Protein AF-A0A0Q5N4H8-F1 (afdb_monomer_lite)

Sequence (158 aa):
MQTQSFIALRKIALSVFLLLISISLFAQALTSSITDTDIGGTVNILNPAKTADGAASAWKIYNMSGIYGNSLQFWAYDNLSCGNGLCSNRFTLMDNGNVGIGVLRPNEKLAVNGTIRAKEIKVETIKRINICRKCPRRKKYKQAVLHWVKWLSYSKKR

Radius of gyration: 36.19 Å; chains: 1; bounding box: 114×48×91 Å

Secondary structure (DSSP, 8-state):
--HHHHHHHHHHHHHHHHHHHHHHHTS-S-----S-TTT--EEEEE-TT--STTS--EEEEEEE-GGG-SEEEEEEE-SS-TTTS-EEEEEEEETTS-EEES-SS-SSSEEESSPPP-S-----------S-S--TTSSSHHHHHHHHHHHHHHHTT-

Structure (mmCIF, N/CA/C/O backbone):
data_AF-A0A0Q5N4H8-F1
#
_entry.id   AF-A0A0Q5N4H8-F1
#
loop_
_atom_site.group_PDB
_atom_site.id
_atom_site.type_symbol
_atom_site.label_atom_id
_atom_site.label_alt_id
_atom_site.label_comp_id
_atom_site.label_asym_id
_atom_site.label_entity_id
_atom_site.label_seq_id
_atom_site.pdbx_PDB_ins_code
_atom_site.Cartn_x
_atom_site.Cartn_y
_atom_site.Cartn_z
_atom_site.occupancy
_atom_site.B_iso_or_equiv
_atom_site.auth_seq_id
_atom_site.auth_comp_id
_atom_site.auth_asym_id
_atom_site.auth_atom_id
_atom_site.pdbx_PDB_model_num
ATOM 1 N N . MET A 1 1 ? 45.244 28.807 -42.515 1.00 58.25 1 MET A N 1
ATOM 2 C CA . MET A 1 1 ? 44.715 29.543 -41.339 1.00 58.25 1 MET A CA 1
ATOM 3 C C . MET A 1 1 ? 43.265 29.175 -40.961 1.00 58.25 1 MET A C 1
ATOM 5 O O . MET A 1 1 ? 42.616 29.973 -40.308 1.00 58.25 1 MET A O 1
ATOM 9 N N . GLN A 1 2 ? 42.738 27.980 -41.289 1.00 55.88 2 GLN A N 1
ATOM 10 C CA . GLN A 1 2 ? 41.343 27.616 -40.945 1.00 55.88 2 GLN A CA 1
ATOM 11 C C . GLN A 1 2 ? 41.199 26.489 -39.908 1.00 55.88 2 GLN A C 1
ATOM 13 O O . GLN A 1 2 ? 40.133 26.316 -39.329 1.00 55.88 2 GLN A O 1
ATOM 18 N N . THR A 1 3 ? 42.266 25.753 -39.600 1.00 58.50 3 THR A N 1
ATOM 19 C CA . THR A 1 3 ? 42.218 24.602 -38.681 1.00 58.50 3 THR A CA 1
ATOM 20 C C . THR A 1 3 ? 41.918 24.999 -37.233 1.00 58.50 3 THR A C 1
ATOM 22 O O . THR A 1 3 ? 41.141 24.322 -36.566 1.00 58.50 3 THR A O 1
ATOM 25 N N . GLN A 1 4 ? 42.448 26.133 -36.764 1.00 60.84 4 GLN A N 1
ATOM 26 C CA . GLN A 1 4 ? 42.180 26.646 -35.412 1.00 60.84 4 GLN A CA 1
ATOM 27 C C . GLN A 1 4 ? 40.708 27.062 -35.225 1.00 60.84 4 GLN A C 1
ATOM 29 O O . GLN A 1 4 ? 40.124 26.809 -34.172 1.00 60.84 4 GLN A O 1
ATOM 34 N N . SER A 1 5 ? 40.077 27.624 -36.262 1.00 65.81 5 SER A N 1
ATOM 35 C CA . SER A 1 5 ? 38.680 28.082 -36.222 1.00 65.81 5 SER A CA 1
ATOM 36 C C . SER A 1 5 ? 37.686 26.919 -36.139 1.00 65.81 5 SER A C 1
ATOM 38 O O . SER A 1 5 ? 36.738 26.977 -35.357 1.00 65.81 5 SER A O 1
ATOM 40 N N . PHE A 1 6 ? 37.927 25.822 -36.864 1.00 70.50 6 PHE A N 1
ATOM 41 C CA . PHE A 1 6 ? 37.091 24.617 -36.770 1.00 70.50 6 PHE A CA 1
ATOM 42 C C . PHE A 1 6 ? 37.245 23.891 -35.424 1.00 70.50 6 PHE A C 1
ATOM 44 O O . PHE A 1 6 ? 36.269 23.356 -34.896 1.00 70.50 6 PHE A O 1
ATOM 51 N N . ILE A 1 7 ? 38.444 23.900 -34.830 1.00 76.00 7 ILE A N 1
ATOM 52 C CA . ILE A 1 7 ? 38.684 23.330 -33.494 1.00 76.00 7 ILE A CA 1
ATOM 53 C C . ILE A 1 7 ? 37.983 24.166 -32.415 1.00 76.00 7 ILE A C 1
ATOM 55 O O . ILE A 1 7 ? 37.364 23.599 -31.514 1.00 76.00 7 ILE A O 1
ATOM 59 N N . ALA A 1 8 ? 38.034 25.497 -32.518 1.00 77.50 8 ALA A N 1
ATOM 60 C CA . ALA A 1 8 ? 37.344 26.399 -31.598 1.00 77.50 8 ALA A CA 1
ATOM 61 C C . ALA A 1 8 ? 35.820 26.211 -31.653 1.00 77.50 8 ALA A C 1
ATOM 63 O O . ALA A 1 8 ? 35.188 26.021 -30.615 1.00 77.50 8 ALA A O 1
ATOM 64 N N . LEU A 1 9 ? 35.242 26.151 -32.856 1.00 74.75 9 LEU A N 1
ATOM 65 C CA . LEU A 1 9 ? 33.812 25.893 -33.047 1.00 74.75 9 LEU A CA 1
ATOM 66 C C . LEU A 1 9 ? 33.387 24.521 -32.504 1.00 74.75 9 LEU A C 1
ATOM 68 O O . LEU A 1 9 ? 32.347 24.421 -31.861 1.00 74.75 9 LEU A O 1
ATOM 72 N N . ARG A 1 10 ? 34.206 23.473 -32.676 1.00 80.12 10 ARG A N 1
ATOM 73 C CA . ARG A 1 10 ? 33.938 22.144 -32.095 1.00 80.12 10 ARG A CA 1
ATOM 74 C C . ARG A 1 10 ? 33.992 22.134 -30.568 1.00 80.12 10 ARG A C 1
ATOM 76 O O . ARG A 1 10 ? 33.165 21.476 -29.946 1.00 80.12 10 ARG A O 1
ATOM 83 N N . LYS A 1 11 ? 34.931 22.863 -29.956 1.00 77.81 11 LYS A N 1
ATOM 84 C CA . LYS A 1 11 ? 35.027 22.985 -28.491 1.00 77.81 11 LYS A CA 1
ATOM 85 C C . LYS A 1 11 ? 33.844 23.753 -27.905 1.00 77.81 11 LYS A C 1
ATOM 87 O O . LYS A 1 11 ? 33.301 23.333 -26.889 1.00 77.81 11 LYS A O 1
ATOM 92 N N . ILE A 1 12 ? 33.416 24.827 -28.570 1.00 82.50 12 ILE A N 1
ATOM 93 C CA . ILE A 1 12 ? 32.230 25.599 -28.179 1.00 82.50 12 ILE A CA 1
ATOM 94 C C . ILE A 1 12 ? 30.971 24.743 -28.345 1.00 82.50 12 ILE A C 1
ATOM 96 O O . ILE A 1 12 ? 30.177 24.657 -27.417 1.00 82.50 12 ILE A O 1
ATOM 100 N N . ALA A 1 13 ? 30.821 24.029 -29.464 1.00 80.81 13 ALA A N 1
ATOM 101 C CA . ALA A 1 13 ? 29.687 23.134 -29.688 1.00 80.81 13 ALA A CA 1
ATOM 102 C C . ALA A 1 13 ? 29.620 22.000 -28.651 1.00 80.81 13 ALA A C 1
ATOM 104 O O . ALA A 1 13 ? 28.547 21.722 -28.127 1.00 80.81 13 ALA A O 1
ATOM 105 N N . LEU A 1 14 ? 30.757 21.387 -28.301 1.00 79.94 14 LEU A N 1
ATOM 106 C CA . LEU A 1 14 ? 30.820 20.346 -27.272 1.00 79.94 14 LEU A CA 1
ATOM 107 C C . LEU A 1 14 ? 30.518 20.909 -25.876 1.00 79.94 14 LEU A C 1
ATOM 109 O O . LEU A 1 14 ? 29.806 20.274 -25.107 1.00 79.94 14 LEU A O 1
ATOM 113 N N . SER A 1 15 ? 31.003 22.113 -25.560 1.00 79.56 15 SER A N 1
ATOM 114 C CA . SER A 1 15 ? 30.712 22.793 -24.293 1.00 79.56 15 SER A CA 1
ATOM 115 C C . SER A 1 15 ? 29.240 23.188 -24.172 1.00 79.56 15 SER A C 1
ATOM 117 O O . SER A 1 15 ? 28.665 23.004 -23.105 1.00 79.56 15 SER A O 1
ATOM 119 N N . VAL A 1 16 ? 28.618 23.681 -25.246 1.00 80.81 16 VAL A N 1
ATOM 120 C CA . VAL A 1 16 ? 27.186 24.015 -25.283 1.00 80.81 16 VAL A CA 1
ATOM 121 C C . VAL A 1 16 ? 26.336 22.744 -25.225 1.00 80.81 16 VAL A C 1
ATOM 123 O O . VAL A 1 16 ? 25.352 22.710 -24.497 1.00 80.81 16 VAL A O 1
ATOM 126 N N . PHE A 1 17 ? 26.740 21.668 -25.903 1.00 77.38 17 PHE A N 1
ATOM 127 C CA . PHE A 1 17 ? 26.067 20.368 -25.828 1.00 77.38 17 PHE A CA 1
ATOM 128 C C . PHE A 1 17 ? 26.134 19.766 -24.416 1.00 77.38 17 PHE A C 1
ATOM 130 O O . PHE A 1 17 ? 25.119 19.320 -23.890 1.00 77.38 17 PHE A O 1
ATOM 137 N N . LEU A 1 18 ? 27.296 19.837 -23.759 1.00 72.44 18 LEU A N 1
ATOM 138 C CA . LEU A 1 18 ? 27.468 19.418 -22.363 1.00 72.44 18 LEU A CA 1
ATOM 139 C C . LEU A 1 18 ? 26.651 20.281 -21.386 1.00 72.44 18 LEU A C 1
ATOM 141 O O . LEU A 1 18 ? 26.109 19.746 -20.421 1.00 72.44 18 LEU A O 1
ATOM 145 N N . LEU A 1 19 ? 26.519 21.588 -21.646 1.00 71.19 19 LEU A N 1
ATOM 146 C CA . LEU A 1 19 ? 25.696 22.505 -20.847 1.00 71.19 19 LEU A CA 1
ATOM 147 C C . LEU A 1 19 ? 24.188 22.239 -21.026 1.00 71.19 19 LEU A C 1
ATOM 149 O O . LEU A 1 19 ? 23.423 22.306 -20.071 1.00 71.19 19 LEU A O 1
ATOM 153 N N . LEU A 1 20 ? 23.745 21.903 -22.240 1.00 67.69 20 LEU A N 1
ATOM 154 C CA . LEU A 1 20 ? 22.350 21.536 -22.512 1.00 67.69 20 LEU A CA 1
ATOM 155 C C . LEU A 1 20 ? 21.987 20.189 -21.869 1.00 67.69 20 LEU A C 1
ATOM 157 O O . LEU A 1 20 ? 20.904 20.055 -21.299 1.00 67.69 20 LEU A O 1
ATOM 161 N N . ILE A 1 21 ? 22.916 19.225 -21.880 1.00 66.31 21 ILE A N 1
ATOM 162 C CA . ILE A 1 21 ? 22.762 17.953 -21.162 1.00 66.31 21 ILE A CA 1
ATOM 163 C C . ILE A 1 21 ? 22.644 18.203 -19.652 1.00 66.31 21 ILE A C 1
ATOM 165 O O . ILE A 1 21 ? 21.740 17.657 -19.019 1.00 66.31 21 ILE A O 1
ATOM 169 N N . SER A 1 22 ? 23.475 19.069 -19.063 1.00 59.12 22 SER A N 1
ATOM 170 C CA . SER A 1 22 ? 23.433 19.337 -17.618 1.00 59.12 22 SER A CA 1
ATOM 171 C C . SER A 1 22 ? 22.188 20.111 -17.163 1.00 59.12 22 SER A C 1
ATOM 173 O O . SER A 1 22 ? 21.656 19.801 -16.098 1.00 59.12 22 SER A O 1
ATOM 175 N N . ILE A 1 23 ? 21.656 21.035 -17.977 1.00 58.91 23 ILE A N 1
ATOM 176 C CA . ILE A 1 23 ? 20.377 21.723 -17.700 1.00 58.91 23 ILE A CA 1
ATOM 177 C C . ILE A 1 23 ? 19.201 20.730 -17.745 1.00 58.91 23 ILE A C 1
ATOM 179 O O . ILE A 1 23 ? 18.293 20.814 -16.918 1.00 58.91 23 ILE A O 1
ATOM 183 N N . SER A 1 24 ? 19.230 19.748 -18.654 1.00 58.12 24 SER A N 1
ATOM 184 C CA . SER A 1 24 ? 18.200 18.699 -18.720 1.00 58.12 24 SER A CA 1
ATOM 185 C C . SER A 1 24 ? 18.295 17.659 -17.592 1.00 58.12 24 SER A C 1
ATOM 187 O O . SER A 1 24 ? 17.268 17.130 -17.175 1.00 58.12 24 SER A O 1
ATOM 189 N N . LEU A 1 25 ? 19.493 17.422 -17.040 1.00 55.69 25 LEU A N 1
ATOM 190 C CA . LEU A 1 25 ? 19.707 16.505 -15.911 1.00 55.69 25 LEU A CA 1
ATOM 191 C C . LEU A 1 25 ? 19.261 17.077 -14.554 1.00 55.69 25 LEU A C 1
ATOM 193 O O . LEU A 1 25 ? 19.030 16.308 -13.626 1.00 55.69 25 LEU A O 1
ATOM 197 N N . PHE A 1 26 ? 19.122 18.400 -14.425 1.00 53.81 26 PHE A N 1
ATOM 198 C CA . PHE A 1 26 ? 18.737 19.053 -13.165 1.00 53.81 26 PHE A CA 1
ATOM 199 C C . PHE A 1 26 ? 17.231 19.333 -13.023 1.00 53.81 26 PHE A C 1
ATOM 201 O O . PHE A 1 26 ? 16.796 19.807 -11.975 1.00 53.81 26 PHE A O 1
ATOM 208 N N . ALA A 1 27 ? 16.417 19.024 -14.040 1.00 47.75 27 ALA A N 1
ATOM 209 C CA . ALA A 1 27 ? 14.980 19.316 -14.031 1.00 47.75 27 ALA A CA 1
ATOM 210 C C . ALA A 1 27 ? 14.089 18.177 -13.496 1.00 47.75 27 ALA A C 1
ATOM 212 O O . ALA A 1 27 ? 12.873 18.346 -13.423 1.00 47.75 27 ALA A O 1
ATOM 213 N N . GLN A 1 28 ? 14.637 17.013 -13.137 1.00 60.56 28 GLN A N 1
ATOM 214 C CA . GLN A 1 28 ? 13.826 15.842 -12.789 1.00 60.56 28 GLN A CA 1
ATOM 215 C C . GLN A 1 28 ? 14.311 15.189 -11.496 1.00 60.56 28 GLN A C 1
ATOM 217 O O . GLN A 1 28 ? 15.265 14.422 -11.494 1.00 60.56 28 GLN A O 1
ATOM 222 N N . ALA A 1 29 ? 13.622 15.468 -10.387 1.00 54.38 29 ALA A N 1
ATOM 223 C CA . ALA A 1 29 ? 13.860 14.756 -9.130 1.00 54.38 29 ALA A CA 1
ATOM 224 C C . ALA A 1 29 ? 13.160 13.379 -9.096 1.00 54.38 29 ALA A C 1
ATOM 226 O O . ALA A 1 29 ? 13.619 12.484 -8.392 1.00 54.38 29 ALA A O 1
ATOM 227 N N . LEU A 1 30 ? 12.075 13.192 -9.867 1.00 53.69 30 LEU A N 1
ATOM 228 C CA . LEU A 1 30 ? 11.398 11.907 -10.081 1.00 53.69 30 LEU A CA 1
ATOM 229 C C . LEU A 1 30 ? 10.388 12.018 -11.250 1.00 53.69 30 LEU A C 1
ATOM 231 O O . LEU A 1 30 ? 9.339 12.641 -11.101 1.00 53.69 30 LEU A O 1
ATOM 235 N N . THR A 1 31 ? 10.671 11.416 -12.408 1.00 54.59 31 THR A N 1
ATOM 236 C CA . THR A 1 31 ? 9.704 11.240 -13.510 1.00 54.59 31 THR A CA 1
ATOM 237 C C . THR A 1 31 ? 9.318 9.774 -13.623 1.00 54.59 31 THR A C 1
ATOM 239 O O . THR A 1 31 ? 10.170 8.895 -13.727 1.00 54.59 31 THR A O 1
ATOM 242 N N . SER A 1 32 ? 8.017 9.496 -13.576 1.00 58.34 32 SER A N 1
ATOM 243 C CA . SER A 1 32 ? 7.492 8.142 -13.722 1.00 58.34 32 SER A CA 1
ATOM 244 C C . SER A 1 32 ? 7.100 7.893 -15.179 1.00 58.34 32 SER A C 1
ATOM 246 O O . SER A 1 32 ? 6.374 8.685 -15.776 1.00 58.34 32 SER A O 1
ATOM 248 N N . SER A 1 33 ? 7.619 6.821 -15.780 1.00 61.81 33 SER A N 1
ATOM 249 C CA . SER A 1 33 ? 7.174 6.378 -17.101 1.00 61.81 33 SER A CA 1
ATOM 250 C C . SER A 1 33 ? 5.898 5.556 -16.925 1.00 61.81 33 SER A C 1
ATOM 252 O O . SER A 1 33 ? 5.896 4.532 -16.245 1.00 61.81 33 SER A O 1
ATOM 254 N N . ILE A 1 34 ? 4.791 6.038 -17.489 1.00 66.38 34 ILE A N 1
ATOM 255 C CA . ILE A 1 34 ? 3.526 5.303 -17.498 1.00 66.38 34 ILE A CA 1
ATOM 256 C C . ILE A 1 34 ? 3.630 4.275 -18.620 1.00 66.38 34 ILE A C 1
ATOM 258 O O . ILE A 1 34 ? 3.737 4.640 -19.788 1.00 66.38 34 ILE A O 1
ATOM 262 N N . THR A 1 35 ? 3.636 2.996 -18.262 1.00 64.50 35 THR A N 1
ATOM 263 C CA . THR A 1 35 ? 3.596 1.887 -19.232 1.00 64.50 35 THR A CA 1
ATOM 264 C C . THR A 1 35 ? 2.208 1.258 -19.328 1.00 64.50 35 THR A C 1
ATOM 266 O O . THR A 1 35 ? 1.888 0.643 -20.339 1.00 64.50 35 THR A O 1
ATOM 269 N N . ASP A 1 36 ? 1.369 1.473 -18.314 1.00 80.38 36 ASP A N 1
ATOM 270 C CA . ASP A 1 36 ? 0.012 0.950 -18.193 1.00 80.38 36 ASP A CA 1
ATOM 271 C C . ASP A 1 36 ? -0.870 2.024 -17.534 1.00 80.38 36 ASP A C 1
ATOM 273 O O . ASP A 1 36 ? -0.494 2.610 -16.512 1.00 80.38 36 ASP A O 1
ATOM 277 N N . THR A 1 37 ? -2.025 2.309 -18.136 1.00 84.12 37 THR A N 1
ATOM 278 C CA . THR A 1 37 ? -2.974 3.324 -17.660 1.00 84.12 37 THR A CA 1
ATOM 279 C C . THR A 1 37 ? -3.559 2.995 -16.287 1.00 84.12 37 THR A C 1
ATOM 281 O O . THR A 1 37 ? -3.885 3.914 -15.536 1.00 84.12 37 THR A O 1
ATOM 284 N N . ASP A 1 38 ? -3.642 1.715 -15.923 1.00 88.31 38 ASP A N 1
ATOM 285 C CA . ASP A 1 38 ? -4.201 1.266 -14.645 1.00 88.31 38 ASP A CA 1
ATOM 286 C C . ASP A 1 38 ? -3.163 1.282 -13.517 1.00 88.31 38 ASP A C 1
ATOM 288 O O . ASP A 1 38 ? -3.507 1.396 -12.343 1.00 88.31 38 ASP A O 1
ATOM 292 N N . ILE A 1 39 ? -1.878 1.193 -13.849 1.00 85.31 39 ILE A N 1
ATOM 293 C CA . ILE A 1 39 ? -0.784 1.117 -12.869 1.00 85.31 39 ILE A CA 1
ATOM 294 C C . ILE A 1 39 ? -0.119 2.487 -12.675 1.00 85.31 39 ILE A C 1
ATOM 296 O O . ILE A 1 39 ? 0.405 2.776 -11.594 1.00 85.31 39 ILE A O 1
ATOM 300 N N . GLY A 1 40 ? -0.169 3.325 -13.714 1.00 86.31 40 GLY A N 1
ATOM 301 C CA . GLY A 1 40 ? 0.385 4.667 -13.731 1.00 86.31 40 GLY A CA 1
ATOM 302 C C . GLY A 1 40 ? 1.885 4.685 -13.451 1.00 86.31 40 GLY A C 1
ATOM 303 O O . GLY A 1 40 ? 2.651 3.847 -13.930 1.00 86.31 40 GLY A O 1
ATOM 304 N N . GLY A 1 41 ? 2.315 5.694 -12.700 1.00 86.06 41 GLY A N 1
ATOM 305 C CA . GLY A 1 41 ? 3.715 5.909 -12.370 1.00 86.06 41 GLY A CA 1
ATOM 306 C C . GLY A 1 41 ? 4.179 5.150 -11.129 1.00 86.06 41 GLY A C 1
ATOM 307 O O . GLY A 1 41 ? 3.429 5.032 -10.159 1.00 86.06 41 GLY A O 1
ATOM 308 N N . THR A 1 42 ? 5.437 4.689 -11.131 1.00 86.25 42 THR A N 1
ATOM 309 C CA . THR A 1 42 ? 5.990 3.882 -10.031 1.00 86.25 42 THR A CA 1
ATOM 310 C C . THR A 1 42 ? 7.308 4.394 -9.476 1.00 86.25 42 THR A C 1
ATOM 312 O O . THR A 1 42 ? 8.207 4.743 -10.240 1.00 86.25 42 THR A O 1
ATOM 315 N N . VAL A 1 43 ? 7.466 4.299 -8.156 1.00 90.62 43 VAL A N 1
ATOM 316 C CA . VAL A 1 43 ? 8.764 4.372 -7.470 1.00 90.62 43 VAL A CA 1
ATOM 317 C C . VAL A 1 43 ? 9.126 2.991 -6.951 1.00 90.62 43 VAL A C 1
ATOM 319 O O . VAL A 1 43 ? 8.345 2.395 -6.213 1.00 90.62 43 VAL A O 1
ATOM 322 N N . ASN A 1 44 ? 10.319 2.509 -7.300 1.00 89.56 44 ASN A N 1
ATOM 323 C CA . ASN A 1 44 ? 10.808 1.192 -6.902 1.00 89.56 44 ASN A CA 1
ATOM 324 C C . ASN A 1 44 ? 11.935 1.329 -5.876 1.00 89.56 44 ASN A C 1
ATOM 326 O O . ASN A 1 44 ? 12.925 2.015 -6.115 1.00 89.56 44 ASN A O 1
ATOM 330 N N . ILE A 1 45 ? 11.801 0.624 -4.759 1.00 92.56 45 ILE A N 1
ATOM 331 C CA . ILE A 1 45 ? 12.813 0.500 -3.714 1.00 92.56 45 ILE A CA 1
ATOM 332 C C . ILE A 1 45 ? 13.209 -0.972 -3.660 1.00 92.56 45 ILE A C 1
ATOM 334 O O . ILE A 1 45 ? 12.392 -1.825 -3.315 1.00 92.56 45 ILE A O 1
ATOM 338 N N . LEU A 1 46 ? 14.452 -1.277 -4.022 1.00 92.94 46 LEU A N 1
ATOM 339 C CA . LEU A 1 46 ? 14.954 -2.644 -4.141 1.00 92.94 46 LEU A CA 1
ATOM 340 C C . LEU A 1 46 ? 15.987 -2.935 -3.051 1.00 92.94 46 LEU A C 1
ATOM 342 O O . LEU A 1 46 ? 16.842 -2.105 -2.753 1.00 92.94 46 LEU A O 1
ATOM 346 N N . ASN A 1 47 ? 15.928 -4.135 -2.483 1.00 93.56 47 ASN A N 1
ATOM 347 C CA . ASN A 1 47 ? 16.946 -4.684 -1.604 1.00 93.56 47 ASN A CA 1
ATOM 348 C C . ASN A 1 47 ? 17.347 -6.084 -2.105 1.00 93.56 47 ASN A C 1
ATOM 350 O O . ASN A 1 47 ? 16.688 -7.065 -1.749 1.00 93.56 47 ASN A O 1
ATOM 354 N N . PRO A 1 48 ? 18.435 -6.193 -2.887 1.00 90.62 48 PRO A N 1
ATOM 355 C CA . PRO A 1 48 ? 18.871 -7.465 -3.459 1.00 90.62 48 PRO A CA 1
ATOM 356 C C . PRO A 1 48 ? 19.386 -8.461 -2.410 1.00 90.62 48 PRO A C 1
ATOM 358 O O . PRO A 1 48 ? 19.477 -9.648 -2.698 1.00 90.62 48 PRO A O 1
ATOM 361 N N . ALA A 1 49 ? 19.695 -8.019 -1.185 1.00 93.69 49 ALA A N 1
ATOM 362 C CA . ALA A 1 49 ? 20.130 -8.915 -0.114 1.00 93.69 49 ALA A CA 1
ATOM 363 C C . ALA A 1 49 ? 18.980 -9.762 0.463 1.00 93.69 49 ALA A C 1
ATOM 365 O O . ALA A 1 49 ? 19.225 -10.764 1.132 1.00 93.69 49 ALA A O 1
ATOM 366 N N . LYS A 1 50 ? 17.718 -9.381 0.225 1.00 92.75 50 LYS A N 1
ATOM 367 C CA . LYS A 1 50 ? 16.561 -10.195 0.611 1.00 92.75 50 LYS A CA 1
ATOM 368 C C . LYS A 1 50 ? 16.323 -11.253 -0.458 1.00 92.75 50 LYS A C 1
ATOM 370 O O . LYS A 1 50 ? 15.632 -10.991 -1.436 1.00 92.75 50 LYS A O 1
ATOM 375 N N . THR A 1 51 ? 16.912 -12.428 -0.267 1.00 90.62 51 THR A N 1
ATOM 376 C CA . THR A 1 51 ? 16.821 -13.552 -1.212 1.00 90.62 51 THR A CA 1
ATOM 377 C C . THR A 1 51 ? 15.805 -14.619 -0.815 1.00 90.62 51 THR A C 1
ATOM 379 O O . THR A 1 51 ? 15.439 -15.423 -1.661 1.00 90.62 51 THR A O 1
ATOM 382 N N . ALA A 1 52 ? 15.340 -14.619 0.437 1.00 90.12 52 ALA A N 1
ATOM 383 C CA . ALA A 1 52 ? 14.402 -15.616 0.945 1.00 90.12 52 ALA A CA 1
ATOM 384 C C . ALA A 1 52 ? 12.999 -15.492 0.328 1.00 90.12 52 ALA A C 1
ATOM 386 O O . ALA A 1 52 ? 12.487 -14.384 0.135 1.00 90.12 52 ALA A O 1
ATOM 387 N N . ASP A 1 53 ? 12.358 -16.638 0.113 1.00 89.56 53 ASP A N 1
ATOM 388 C CA . ASP A 1 53 ? 10.981 -16.727 -0.368 1.00 89.56 53 ASP A CA 1
ATOM 389 C C . ASP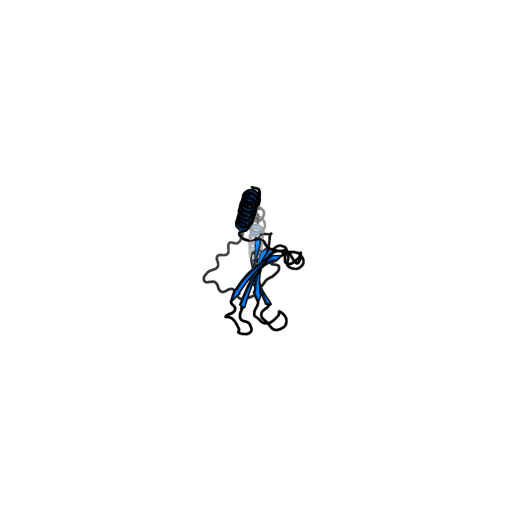 A 1 53 ? 10.019 -16.046 0.618 1.00 89.56 53 ASP A C 1
ATOM 391 O O . ASP A 1 53 ? 10.128 -16.197 1.839 1.00 89.56 53 ASP A O 1
ATOM 395 N N . GLY A 1 54 ? 9.091 -15.240 0.099 1.00 88.94 54 GLY A N 1
ATOM 396 C CA . GLY A 1 54 ? 8.158 -14.456 0.905 1.00 88.94 54 GLY A CA 1
ATOM 397 C C . GLY A 1 54 ? 8.756 -13.202 1.559 1.00 88.94 54 GLY A C 1
ATOM 398 O O . GLY A 1 54 ? 8.024 -12.443 2.203 1.00 88.94 54 GLY A O 1
ATOM 399 N N . ALA A 1 55 ? 10.057 -12.930 1.400 1.00 92.38 55 ALA A N 1
ATOM 400 C CA . ALA A 1 55 ? 10.671 -11.702 1.892 1.00 92.38 55 ALA A CA 1
ATOM 401 C C . ALA A 1 55 ? 10.569 -10.587 0.844 1.00 92.38 55 ALA A C 1
ATOM 403 O O . ALA A 1 55 ? 11.080 -10.713 -0.262 1.00 92.38 55 ALA A O 1
ATOM 404 N N . ALA A 1 56 ? 9.966 -9.453 1.218 1.00 93.56 56 ALA A N 1
ATOM 405 C CA . ALA A 1 56 ? 9.782 -8.308 0.323 1.00 93.56 56 ALA A CA 1
ATOM 406 C C . ALA A 1 56 ? 11.124 -7.669 -0.096 1.00 93.56 56 ALA A C 1
ATOM 408 O O . ALA A 1 56 ? 11.624 -6.758 0.588 1.00 93.56 56 ALA A O 1
ATOM 409 N N . SER A 1 57 ? 11.703 -8.170 -1.187 1.00 93.25 57 SER A N 1
ATOM 410 C CA . SER A 1 57 ? 12.926 -7.688 -1.829 1.00 93.25 57 SER A CA 1
ATOM 411 C C . SER A 1 57 ? 12.685 -6.408 -2.620 1.00 93.25 57 SER A C 1
ATOM 413 O O . SER A 1 57 ? 13.592 -5.588 -2.734 1.00 93.25 57 SER A O 1
ATOM 415 N N . ALA A 1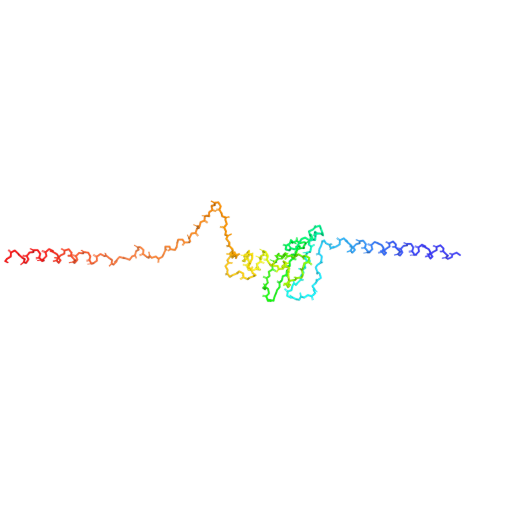 58 ? 11.455 -6.176 -3.077 1.00 92.50 58 ALA A N 1
ATOM 416 C CA . ALA A 1 58 ? 11.054 -4.962 -3.763 1.00 92.50 58 ALA A CA 1
ATOM 417 C C . ALA A 1 58 ? 9.802 -4.345 -3.131 1.00 92.50 58 ALA A C 1
ATOM 419 O O . ALA A 1 58 ? 8.780 -5.001 -2.926 1.00 92.50 58 ALA A O 1
ATOM 420 N N . TRP A 1 59 ? 9.874 -3.046 -2.863 1.00 94.94 59 TRP A N 1
ATOM 421 C CA . TRP A 1 59 ? 8.729 -2.221 -2.503 1.00 94.94 59 TRP A CA 1
ATOM 422 C C . TRP A 1 59 ? 8.447 -1.240 -3.618 1.00 94.94 59 TRP A C 1
ATOM 424 O O . TRP A 1 59 ? 9.360 -0.598 -4.136 1.00 94.94 59 TRP A O 1
ATOM 434 N N . LYS A 1 60 ? 7.175 -1.127 -3.980 1.00 92.31 60 LYS A N 1
ATOM 435 C CA . LYS A 1 60 ? 6.746 -0.240 -5.051 1.00 92.31 60 LYS A CA 1
ATOM 436 C C . LYS A 1 60 ? 5.646 0.679 -4.564 1.00 92.31 60 LYS A C 1
ATOM 438 O O . LYS A 1 60 ? 4.705 0.226 -3.909 1.00 92.31 60 LYS A O 1
ATOM 443 N N . ILE A 1 61 ? 5.786 1.954 -4.894 1.00 93.69 61 ILE A N 1
ATOM 444 C CA . ILE A 1 61 ? 4.770 2.975 -4.670 1.00 93.69 61 ILE A CA 1
ATOM 445 C C . ILE A 1 61 ? 4.168 3.297 -6.027 1.00 93.69 61 ILE A C 1
ATOM 447 O O . ILE A 1 61 ? 4.892 3.705 -6.933 1.00 93.69 61 ILE A O 1
ATOM 451 N N . TYR A 1 62 ? 2.866 3.084 -6.158 1.00 92.19 62 TYR A N 1
ATOM 452 C CA . TYR A 1 62 ? 2.120 3.224 -7.399 1.00 92.19 62 TYR A CA 1
ATOM 453 C C . TYR A 1 62 ? 1.109 4.354 -7.306 1.00 92.19 62 TYR A C 1
ATOM 455 O O . TYR A 1 62 ? 0.453 4.491 -6.276 1.00 92.19 62 TYR A O 1
ATOM 463 N N . ASN A 1 63 ? 0.928 5.087 -8.401 1.00 91.81 63 ASN A N 1
ATOM 464 C CA . ASN A 1 63 ? -0.250 5.919 -8.624 1.00 91.81 63 ASN A CA 1
ATOM 465 C C . ASN A 1 63 ? -1.189 5.193 -9.597 1.00 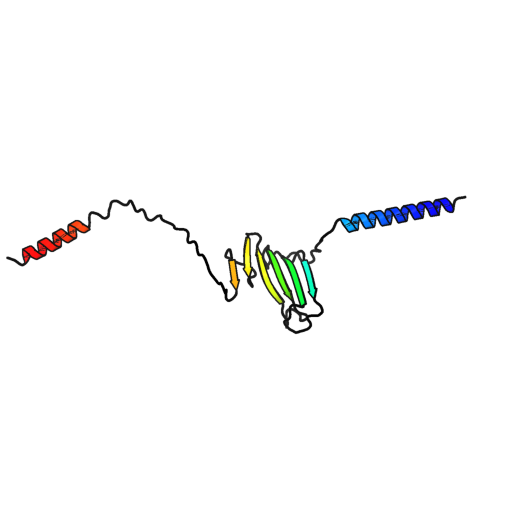91.81 63 ASN A C 1
ATOM 467 O O . ASN A 1 63 ? -1.026 5.316 -10.809 1.00 91.81 63 ASN A O 1
ATOM 471 N N . MET A 1 64 ? -2.106 4.392 -9.057 1.00 91.50 64 MET A N 1
ATOM 472 C CA . MET A 1 64 ? -2.952 3.477 -9.825 1.00 91.50 64 MET A CA 1
ATOM 473 C C . MET A 1 64 ? -4.303 4.094 -10.196 1.00 91.50 64 MET A C 1
ATOM 475 O O . MET A 1 64 ? -4.793 5.014 -9.542 1.00 91.50 64 MET A O 1
ATOM 479 N N . SER A 1 65 ? -4.934 3.521 -11.220 1.00 91.94 65 SER A N 1
ATOM 480 C CA . SER A 1 65 ? -6.296 3.810 -11.658 1.00 91.94 65 SER A CA 1
ATOM 481 C C . SER A 1 65 ? -7.019 2.520 -12.104 1.00 91.94 65 SER A C 1
ATOM 483 O O . SER A 1 65 ? -6.612 1.409 -11.751 1.00 91.94 65 SER A O 1
ATOM 485 N N . GLY A 1 66 ? -8.149 2.646 -12.806 1.00 90.06 66 GLY A N 1
ATOM 486 C CA . GLY A 1 66 ? -8.853 1.505 -13.398 1.00 90.06 66 GLY A CA 1
ATOM 487 C C . GLY A 1 66 ? -9.364 0.498 -12.363 1.00 90.06 66 GLY A C 1
ATOM 488 O O . GLY A 1 66 ? -10.059 0.859 -11.405 1.00 90.06 66 GLY A O 1
ATOM 489 N N . ILE A 1 67 ? -9.030 -0.784 -12.547 1.00 86.81 67 ILE A N 1
ATOM 490 C CA . ILE A 1 67 ? -9.515 -1.881 -11.688 1.00 86.81 67 ILE A CA 1
ATOM 491 C C . ILE A 1 67 ? -9.037 -1.775 -10.231 1.00 86.81 67 ILE A C 1
ATOM 493 O O . ILE A 1 67 ? -9.741 -2.218 -9.315 1.00 86.81 67 ILE A O 1
ATOM 497 N N . TYR A 1 68 ? -7.882 -1.145 -10.009 1.00 88.69 68 TYR A N 1
ATOM 498 C CA . TYR A 1 68 ? -7.286 -0.943 -8.689 1.00 88.69 68 TYR A CA 1
ATOM 499 C C . TYR A 1 68 ? -7.899 0.250 -7.944 1.00 88.69 68 TYR A C 1
ATOM 501 O O . TYR A 1 68 ? -7.743 0.359 -6.728 1.00 88.69 68 TYR A O 1
ATOM 509 N N . GLY A 1 69 ? -8.662 1.091 -8.653 1.00 91.19 69 GLY A N 1
ATOM 510 C CA . GLY A 1 69 ? -9.215 2.342 -8.152 1.00 91.19 69 GLY A CA 1
ATOM 511 C C . GLY A 1 69 ? -8.176 3.462 -8.107 1.00 91.19 69 GLY A C 1
ATOM 512 O O . GLY A 1 69 ? -6.991 3.221 -7.882 1.00 91.19 69 GLY A O 1
ATOM 513 N N . ASN A 1 70 ? -8.645 4.697 -8.287 1.00 93.56 70 ASN A N 1
ATOM 514 C CA . ASN A 1 70 ? -7.791 5.884 -8.272 1.00 93.56 70 ASN A CA 1
ATOM 515 C C . ASN A 1 70 ? -7.179 6.058 -6.876 1.00 93.56 70 ASN A C 1
ATOM 517 O O . ASN A 1 70 ? -7.895 6.353 -5.906 1.00 93.56 70 ASN A O 1
ATOM 521 N N . SER A 1 71 ? -5.894 5.722 -6.753 1.00 94.81 71 SER A N 1
ATOM 522 C CA . SER A 1 71 ? -5.238 5.609 -5.454 1.00 94.81 71 SER A CA 1
ATOM 523 C C . SER A 1 71 ? -3.713 5.574 -5.522 1.00 94.81 71 SER A C 1
ATOM 525 O O . SER A 1 71 ? -3.106 5.049 -6.455 1.00 94.81 71 SER A O 1
ATOM 527 N N . LEU A 1 72 ? -3.094 6.044 -4.440 1.00 95.19 72 LEU A N 1
ATOM 528 C CA . LEU A 1 72 ? -1.694 5.804 -4.122 1.00 95.19 72 LEU A CA 1
ATOM 529 C C . LEU A 1 72 ? -1.561 4.484 -3.349 1.00 95.19 72 LEU A C 1
ATOM 531 O O . LEU A 1 72 ? -2.131 4.334 -2.264 1.00 95.19 72 LEU A O 1
ATOM 535 N N . GLN A 1 73 ? -0.793 3.530 -3.873 1.00 95.06 73 GLN A N 1
ATOM 536 C CA . GLN A 1 73 ? -0.676 2.190 -3.291 1.00 95.06 73 GLN A CA 1
ATOM 537 C C . GLN A 1 73 ? 0.762 1.768 -3.017 1.00 95.06 73 GLN A C 1
ATOM 539 O O . GLN A 1 73 ? 1.672 2.068 -3.784 1.00 95.06 73 GLN A O 1
ATOM 544 N N . PHE A 1 74 ? 0.946 0.989 -1.953 1.00 96.44 74 PHE A N 1
ATOM 545 C CA . PHE A 1 74 ? 2.222 0.410 -1.552 1.00 96.44 74 PHE A CA 1
ATOM 546 C C . PHE A 1 74 ? 2.130 -1.101 -1.671 1.00 96.44 74 PHE A C 1
ATOM 548 O O . PHE A 1 74 ? 1.323 -1.749 -0.998 1.00 96.44 74 PHE A O 1
ATOM 555 N N . TRP A 1 75 ? 2.987 -1.660 -2.509 1.00 94.88 75 TRP A N 1
ATOM 556 C CA . TRP A 1 75 ? 3.026 -3.086 -2.781 1.00 94.88 75 TRP A CA 1
ATOM 557 C C . TRP A 1 75 ? 4.369 -3.666 -2.386 1.00 94.88 75 TRP A C 1
ATOM 559 O O . TRP A 1 75 ? 5.417 -3.040 -2.564 1.00 94.88 75 TRP A O 1
ATOM 569 N N . ALA A 1 76 ? 4.307 -4.885 -1.870 1.00 95.31 76 ALA A N 1
ATOM 570 C CA . ALA A 1 76 ? 5.467 -5.689 -1.551 1.00 95.31 76 ALA A CA 1
ATOM 571 C C . ALA A 1 76 ? 5.569 -6.841 -2.547 1.00 95.31 76 ALA A C 1
ATOM 573 O O . ALA A 1 76 ? 4.581 -7.550 -2.762 1.00 95.31 76 ALA A O 1
ATOM 574 N N . TYR A 1 77 ? 6.769 -7.013 -3.089 1.00 93.38 77 TYR A N 1
ATOM 575 C CA . TYR A 1 77 ? 7.148 -8.103 -3.972 1.00 93.38 77 TYR A CA 1
ATOM 576 C C . TYR A 1 77 ? 8.380 -8.808 -3.405 1.00 93.38 77 TYR A C 1
ATOM 578 O O . TYR A 1 77 ? 9.282 -8.139 -2.893 1.00 93.38 77 TYR A O 1
ATOM 586 N N . ASP A 1 78 ? 8.421 -10.133 -3.469 1.00 93.88 78 ASP A N 1
ATOM 587 C CA . ASP A 1 78 ? 9.660 -10.893 -3.295 1.00 93.88 78 ASP A CA 1
ATOM 588 C C . ASP A 1 78 ? 10.333 -11.168 -4.651 1.00 93.88 78 ASP A C 1
ATOM 590 O O . ASP A 1 78 ? 9.990 -10.570 -5.674 1.00 93.88 78 ASP A O 1
ATOM 594 N N . ASN A 1 79 ? 11.351 -12.033 -4.651 1.00 88.25 79 ASN A N 1
ATOM 595 C CA . ASN A 1 79 ? 12.034 -12.447 -5.882 1.00 88.25 79 ASN A CA 1
ATOM 596 C C . ASN A 1 79 ? 11.271 -13.534 -6.648 1.00 88.25 79 ASN A C 1
ATOM 598 O O . ASN A 1 79 ? 11.682 -13.911 -7.746 1.00 88.25 79 ASN A O 1
ATOM 602 N N . LEU A 1 80 ? 10.183 -14.046 -6.075 1.00 87.19 80 LEU A N 1
ATOM 603 C CA . LEU A 1 80 ? 9.285 -14.968 -6.736 1.00 87.19 80 LEU A CA 1
ATOM 604 C C . LEU A 1 80 ? 8.201 -14.141 -7.447 1.00 87.19 80 LEU A C 1
ATOM 606 O O . LEU A 1 80 ? 7.787 -13.068 -7.023 1.00 87.19 80 LEU A O 1
ATOM 610 N N . SER A 1 81 ? 7.752 -14.598 -8.612 1.00 81.31 81 SER A N 1
ATOM 611 C CA . SER A 1 81 ? 6.670 -13.903 -9.326 1.00 81.31 81 SER A CA 1
ATOM 612 C C . SER A 1 81 ? 5.341 -14.014 -8.558 1.00 81.31 81 SER A C 1
ATOM 614 O O . SER A 1 81 ? 5.180 -14.899 -7.717 1.00 81.31 81 SER A O 1
ATOM 616 N N . CYS A 1 82 ? 4.339 -13.196 -8.909 1.00 86.38 82 CYS A N 1
ATOM 617 C CA . CYS A 1 82 ? 3.024 -13.146 -8.238 1.00 86.38 82 CYS A CA 1
ATOM 618 C C . CYS A 1 82 ? 2.218 -14.466 -8.202 1.00 86.38 82 CYS A C 1
ATOM 620 O O . CYS A 1 82 ? 1.153 -14.494 -7.597 1.00 86.38 82 CYS A O 1
ATOM 622 N N . GLY A 1 83 ? 2.683 -15.543 -8.845 1.00 86.31 83 GLY A N 1
ATOM 623 C CA . GLY A 1 83 ? 2.045 -16.863 -8.787 1.00 86.31 83 GLY A CA 1
ATOM 624 C C . GLY A 1 83 ? 2.489 -17.738 -7.610 1.00 86.31 83 GLY A C 1
ATOM 625 O O . GLY A 1 83 ? 1.684 -18.506 -7.102 1.00 86.31 83 GLY A O 1
ATOM 626 N N . ASN A 1 84 ? 3.745 -17.609 -7.167 1.00 87.50 84 ASN A N 1
ATOM 627 C CA . ASN A 1 84 ? 4.346 -18.479 -6.141 1.00 87.50 84 ASN A CA 1
ATOM 628 C C . ASN A 1 84 ? 4.986 -17.693 -4.985 1.00 87.50 84 ASN A C 1
ATOM 630 O O . ASN A 1 84 ? 5.494 -18.292 -4.041 1.00 87.50 84 ASN A O 1
ATOM 634 N N . GLY A 1 85 ? 5.003 -16.364 -5.091 1.00 89.19 85 GLY A N 1
ATOM 635 C CA . GLY A 1 85 ? 5.703 -15.461 -4.192 1.00 89.19 85 GLY A CA 1
ATOM 636 C C . GLY A 1 85 ? 4.806 -14.513 -3.421 1.00 89.19 85 GLY A C 1
ATOM 637 O O . GLY A 1 85 ? 3.576 -14.523 -3.503 1.00 89.19 85 GLY A O 1
ATOM 638 N N . LEU A 1 86 ? 5.459 -13.617 -2.698 1.00 93.06 86 LEU A N 1
ATOM 639 C CA . LEU A 1 86 ? 4.842 -12.436 -2.138 1.00 93.06 86 LEU A CA 1
ATOM 640 C C . LEU A 1 86 ? 4.558 -11.420 -3.249 1.00 93.06 86 LEU A C 1
ATOM 642 O O . LEU A 1 86 ? 5.469 -10.843 -3.826 1.00 93.06 86 LEU A O 1
ATOM 646 N N . CYS A 1 87 ? 3.279 -11.138 -3.480 1.00 93.31 87 CYS A N 1
ATOM 647 C CA . CYS A 1 87 ? 2.819 -10.074 -4.365 1.00 93.31 87 CYS A CA 1
ATOM 648 C C . CYS A 1 87 ? 1.498 -9.531 -3.826 1.00 93.31 87 CYS A C 1
ATOM 650 O O . CYS A 1 87 ? 0.428 -10.085 -4.065 1.00 93.31 87 CYS A O 1
ATOM 652 N N . SER A 1 88 ? 1.571 -8.488 -2.999 1.00 93.19 88 SER A N 1
ATOM 653 C CA . SER A 1 88 ? 0.380 -8.006 -2.294 1.00 93.19 88 SER A CA 1
ATOM 654 C C . SER A 1 88 ? 0.424 -6.519 -1.987 1.00 93.19 88 SER A C 1
ATOM 656 O O . SER A 1 88 ? 1.458 -5.998 -1.549 1.00 93.19 88 SER A O 1
ATOM 658 N N . ASN A 1 89 ? -0.738 -5.878 -2.102 1.00 94.69 89 ASN A N 1
ATOM 659 C CA . ASN A 1 89 ? -0.994 -4.562 -1.538 1.00 94.69 89 ASN A CA 1
ATOM 660 C C . ASN A 1 89 ? -0.866 -4.605 -0.008 1.00 94.69 89 ASN A C 1
ATOM 662 O O . ASN A 1 89 ? -1.420 -5.481 0.660 1.00 94.69 89 ASN A O 1
ATOM 666 N N . ARG A 1 90 ? -0.120 -3.650 0.545 1.00 95.94 90 ARG A N 1
ATOM 667 C CA . ARG A 1 90 ? 0.064 -3.488 1.992 1.00 95.94 90 ARG A CA 1
ATOM 668 C C . ARG A 1 90 ? -0.653 -2.254 2.518 1.00 95.94 90 ARG A C 1
ATOM 670 O O . ARG A 1 90 ? -1.189 -2.300 3.624 1.00 95.94 90 ARG A O 1
ATOM 677 N N . PHE A 1 91 ? -0.690 -1.187 1.727 1.00 97.44 91 PHE A N 1
ATOM 678 C CA . PHE A 1 91 ? -1.337 0.067 2.085 1.00 97.44 91 PHE A CA 1
ATOM 679 C C . PHE A 1 91 ? -1.922 0.744 0.848 1.00 97.44 91 PHE A C 1
ATOM 681 O O . PHE A 1 91 ? -1.289 0.770 -0.209 1.00 97.44 91 PHE A O 1
ATOM 688 N N . THR A 1 92 ? -3.099 1.334 1.011 1.00 97.19 92 THR A N 1
ATOM 689 C CA . THR A 1 92 ? -3.820 2.067 -0.027 1.00 97.19 92 THR A CA 1
ATOM 690 C C . THR A 1 92 ? -4.309 3.395 0.528 1.00 97.19 92 THR A C 1
ATOM 692 O O . THR A 1 92 ? -4.942 3.427 1.581 1.00 97.19 92 THR A O 1
ATOM 695 N N . LEU A 1 93 ? -4.082 4.478 -0.206 1.00 97.56 93 LEU A N 1
ATOM 696 C CA . LEU A 1 93 ? -4.721 5.771 -0.001 1.00 97.56 93 LEU A CA 1
ATOM 697 C C . LEU A 1 93 ? -5.489 6.126 -1.272 1.00 97.56 93 LEU A C 1
ATOM 699 O O . LEU A 1 93 ? -4.890 6.401 -2.305 1.00 97.56 93 LEU A O 1
ATOM 703 N N . MET A 1 94 ? -6.814 6.097 -1.199 1.00 96.62 94 MET A N 1
ATOM 704 C CA . MET A 1 94 ? -7.671 6.483 -2.317 1.00 96.62 94 MET A CA 1
ATOM 705 C C . MET A 1 94 ? -7.745 8.004 -2.466 1.00 96.62 94 MET A C 1
ATOM 707 O O . MET A 1 94 ? -7.674 8.728 -1.472 1.00 96.62 94 MET A O 1
ATOM 711 N N . ASP A 1 95 ? -8.011 8.484 -3.682 1.00 95.75 95 ASP A N 1
ATOM 712 C CA . ASP A 1 95 ? -8.179 9.918 -3.981 1.00 95.75 95 ASP A CA 1
ATOM 713 C C . ASP A 1 95 ? -9.300 10.581 -3.159 1.00 95.75 95 ASP A C 1
ATOM 715 O O . ASP A 1 95 ? -9.252 11.768 -2.845 1.00 95.75 95 ASP A O 1
ATOM 719 N N . ASN A 1 96 ? -10.311 9.806 -2.753 1.00 95.31 96 ASN A N 1
ATOM 720 C CA . ASN A 1 96 ? -11.400 10.260 -1.878 1.00 95.31 96 ASN A CA 1
ATOM 721 C C . ASN A 1 96 ? -11.007 10.336 -0.380 1.00 95.31 96 ASN A C 1
ATOM 723 O O . ASN A 1 96 ? -11.854 10.604 0.484 1.00 95.31 96 ASN A O 1
ATOM 727 N N . GLY A 1 97 ? -9.741 10.061 -0.060 1.00 96.25 97 GLY A N 1
ATOM 728 C CA . GLY A 1 97 ? -9.168 10.074 1.282 1.00 96.25 97 GLY A CA 1
ATOM 729 C C . GLY A 1 97 ? -9.450 8.826 2.122 1.00 96.25 97 GLY A C 1
ATOM 730 O O . GLY A 1 97 ? -9.226 8.863 3.330 1.00 96.25 97 GLY A O 1
ATOM 731 N N . ASN A 1 98 ? -9.977 7.745 1.542 1.00 97.75 98 ASN A N 1
ATOM 732 C CA . ASN A 1 98 ? -10.148 6.482 2.259 1.00 97.75 98 ASN A CA 1
ATOM 733 C C . ASN A 1 98 ? -8.819 5.719 2.335 1.00 97.75 98 ASN A C 1
ATOM 735 O O . ASN A 1 98 ? -8.094 5.611 1.345 1.00 97.75 98 ASN A O 1
ATOM 739 N N . VAL A 1 99 ? -8.524 5.157 3.506 1.00 97.94 99 VAL A N 1
ATOM 740 C CA . VAL A 1 99 ? -7.282 4.428 3.782 1.00 97.94 99 VAL A CA 1
ATOM 741 C C . VAL A 1 99 ? -7.563 2.936 3.931 1.00 97.94 99 VAL A C 1
ATOM 743 O O . VAL A 1 99 ? -8.440 2.526 4.689 1.00 97.94 99 VAL A O 1
ATOM 746 N N . GLY A 1 100 ? -6.798 2.116 3.217 1.00 97.38 100 GLY A N 1
ATOM 747 C CA . GLY A 1 100 ? -6.834 0.659 3.271 1.00 97.38 100 GLY A CA 1
ATOM 748 C C . GLY A 1 100 ? -5.520 0.082 3.795 1.00 97.38 100 GLY A C 1
ATOM 749 O O . GLY A 1 100 ? -4.452 0.473 3.334 1.00 97.38 100 GLY A O 1
ATOM 750 N N . ILE A 1 101 ? -5.578 -0.881 4.715 1.00 97.31 101 ILE A N 1
ATOM 751 C CA . ILE A 1 101 ? -4.432 -1.719 5.106 1.00 97.31 101 ILE A CA 1
ATOM 752 C C . ILE A 1 101 ? -4.751 -3.155 4.694 1.00 97.31 101 ILE A C 1
ATOM 754 O O . ILE A 1 101 ? -5.671 -3.769 5.239 1.00 97.31 101 ILE A O 1
ATOM 758 N N . GLY A 1 102 ? -4.029 -3.670 3.694 1.00 94.94 102 GLY A N 1
ATOM 759 C CA . GLY A 1 102 ? -4.340 -4.958 3.058 1.00 94.94 102 GLY A CA 1
ATOM 760 C C . GLY A 1 102 ? -5.686 -4.983 2.314 1.00 94.94 102 GLY A C 1
ATOM 761 O O . GLY A 1 102 ? -6.244 -6.056 2.086 1.00 94.94 102 GLY A O 1
ATOM 762 N N . VAL A 1 103 ? -6.228 -3.808 1.969 1.00 95.12 103 VAL A N 1
ATOM 763 C CA . VAL A 1 103 ? -7.497 -3.627 1.248 1.00 95.12 103 VAL A CA 1
ATOM 764 C C . VAL A 1 103 ? -7.243 -2.731 0.038 1.00 95.12 103 VAL A C 1
ATOM 766 O O . VAL A 1 103 ? -6.780 -1.601 0.188 1.00 95.12 103 VAL A O 1
ATOM 769 N N . LEU A 1 104 ? -7.586 -3.217 -1.157 1.00 93.50 104 LEU A N 1
ATOM 770 C CA . LEU A 1 104 ? -7.411 -2.461 -2.404 1.00 93.50 104 LEU A CA 1
ATOM 771 C C . LEU A 1 104 ? -8.414 -1.312 -2.541 1.00 93.50 104 LEU A C 1
ATOM 773 O O . LEU A 1 104 ? -8.067 -0.240 -3.010 1.00 93.50 104 LEU A O 1
ATOM 777 N N . ARG A 1 105 ? -9.672 -1.533 -2.148 1.00 93.31 105 ARG A N 1
ATOM 778 C CA . ARG A 1 105 ? -10.767 -0.575 -2.362 1.00 93.31 105 ARG A CA 1
ATOM 779 C C . ARG A 1 105 ? -11.562 -0.381 -1.069 1.00 93.31 105 ARG A C 1
ATOM 781 O O . ARG A 1 105 ? -12.589 -1.032 -0.883 1.00 93.31 105 ARG A O 1
ATOM 788 N N . PRO A 1 106 ? -11.061 0.437 -0.127 1.00 96.00 106 PRO A N 1
ATOM 789 C CA . PRO A 1 106 ? -11.756 0.715 1.125 1.00 96.00 106 PRO A CA 1
ATOM 790 C C . PRO A 1 106 ? -13.087 1.453 0.888 1.00 96.00 106 PRO A C 1
ATOM 792 O O . PRO A 1 106 ? -13.114 2.581 0.393 1.00 96.00 106 PRO A O 1
ATOM 795 N N . ASN A 1 107 ? -14.196 0.833 1.302 1.00 94.88 107 ASN A N 1
ATOM 796 C CA . ASN A 1 107 ? -15.533 1.449 1.273 1.00 94.88 107 ASN A CA 1
ATOM 797 C C . ASN A 1 107 ? -15.772 2.419 2.445 1.00 94.88 107 ASN A C 1
ATOM 799 O O . ASN A 1 107 ? -16.678 3.243 2.390 1.00 94.88 107 ASN A O 1
ATOM 803 N N . GLU A 1 108 ? -14.935 2.341 3.479 1.00 96.25 108 GLU A N 1
ATOM 804 C CA . GLU A 1 108 ? -14.975 3.180 4.677 1.00 96.25 108 GLU A CA 1
ATOM 805 C C . GLU A 1 108 ? -13.715 4.045 4.773 1.00 96.25 108 GLU A C 1
ATOM 807 O O . GLU A 1 108 ? -12.713 3.781 4.106 1.00 96.25 108 GLU A O 1
ATOM 812 N N . LYS A 1 109 ? -13.731 5.065 5.641 1.00 96.25 109 LYS A N 1
ATOM 813 C CA . LYS A 1 109 ? -12.580 5.971 5.820 1.00 96.25 109 LYS A CA 1
ATOM 814 C C . LYS A 1 109 ? -11.294 5.248 6.223 1.00 96.25 109 LYS A C 1
ATOM 816 O O . LYS A 1 109 ? -10.218 5.649 5.791 1.00 96.25 109 LYS A O 1
ATOM 821 N N . LEU A 1 110 ? -11.418 4.187 7.013 1.00 96.75 110 LEU A N 1
ATOM 822 C CA . LEU A 1 110 ? -10.334 3.276 7.348 1.00 96.75 110 LEU A CA 1
ATOM 823 C C . LEU A 1 110 ? -10.855 1.842 7.232 1.00 96.75 110 LEU A C 1
ATOM 825 O O . LEU A 1 110 ? -11.758 1.459 7.973 1.00 96.75 110 LEU A O 1
ATOM 829 N N . ALA A 1 111 ? -10.275 1.050 6.333 1.00 97.25 111 ALA A N 1
ATOM 830 C CA . ALA A 1 111 ? -10.544 -0.379 6.221 1.00 97.25 111 ALA A CA 1
ATOM 831 C C . ALA A 1 111 ? -9.253 -1.171 6.444 1.00 97.25 111 ALA A C 1
ATOM 833 O O . ALA A 1 111 ? -8.234 -0.919 5.803 1.00 97.25 111 ALA A O 1
ATOM 834 N N . VAL A 1 112 ? -9.296 -2.148 7.344 1.00 96.81 112 VAL A N 1
ATOM 835 C CA . VAL A 1 112 ? -8.159 -3.023 7.642 1.00 96.81 112 VAL A CA 1
ATOM 836 C C . VAL A 1 112 ? -8.598 -4.459 7.423 1.00 96.81 112 VAL A C 1
ATOM 838 O O . VAL A 1 112 ? -9.576 -4.901 8.021 1.00 96.81 112 VAL A O 1
ATOM 841 N N . ASN A 1 113 ? -7.875 -5.190 6.578 1.00 96.12 113 ASN A N 1
ATOM 842 C CA . ASN A 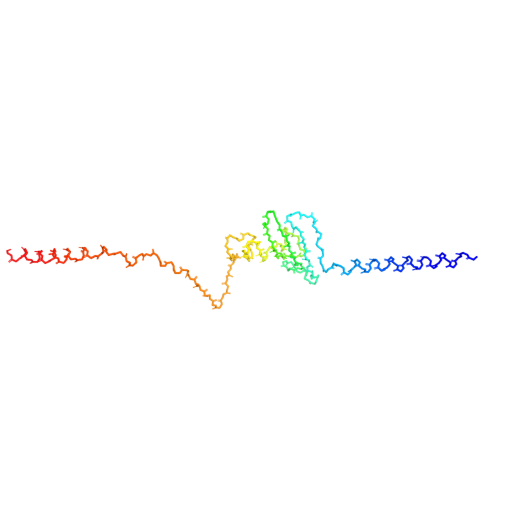1 113 ? -8.073 -6.624 6.411 1.00 96.12 113 ASN A CA 1
ATOM 843 C C . ASN A 1 113 ? -7.125 -7.381 7.347 1.00 96.12 113 ASN A C 1
ATOM 845 O O . ASN A 1 113 ? -5.999 -7.713 6.980 1.00 96.12 113 ASN A O 1
ATOM 849 N N . GLY A 1 114 ? -7.564 -7.586 8.589 1.00 94.56 114 GLY A N 1
ATOM 850 C CA . GLY A 1 114 ? -6.796 -8.293 9.611 1.00 94.56 114 GLY A CA 1
ATOM 851 C C . GLY A 1 114 ? -7.084 -7.799 11.026 1.00 94.56 114 GLY A C 1
ATOM 852 O O . GLY A 1 114 ? -8.001 -7.015 11.265 1.00 94.56 114 GLY A O 1
ATOM 853 N N . THR A 1 115 ? -6.280 -8.264 11.980 1.00 95.25 115 THR A N 1
ATOM 854 C CA . THR A 1 115 ? -6.430 -7.918 13.398 1.00 95.25 115 THR A CA 1
ATOM 855 C C . THR A 1 115 ? -5.740 -6.597 13.721 1.00 95.25 115 THR A C 1
ATOM 857 O O . THR A 1 115 ? -4.542 -6.438 13.491 1.00 95.25 115 THR A O 1
ATOM 860 N N . ILE A 1 116 ? -6.477 -5.667 14.331 1.00 95.75 116 ILE A N 1
ATOM 861 C CA . ILE A 1 116 ? -5.932 -4.402 14.834 1.00 95.75 116 ILE A CA 1
ATOM 862 C C . ILE A 1 116 ? -5.547 -4.581 16.303 1.00 95.75 116 ILE A C 1
ATOM 864 O O . ILE A 1 116 ? -6.399 -4.846 17.150 1.00 95.75 116 ILE A O 1
ATOM 868 N N . ARG A 1 117 ? -4.263 -4.399 16.625 1.00 95.62 117 ARG A N 1
ATOM 869 C CA . ARG A 1 117 ? -3.796 -4.266 18.010 1.00 95.62 117 ARG A CA 1
A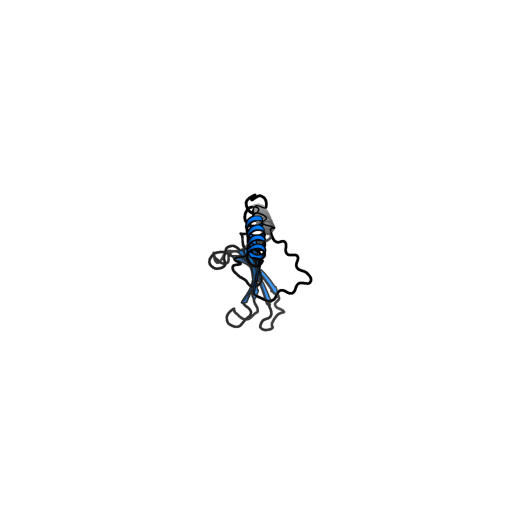TOM 870 C C . ARG A 1 117 ? -3.642 -2.783 18.332 1.00 95.62 117 ARG A C 1
ATOM 872 O O . ARG A 1 117 ? -2.799 -2.114 17.746 1.00 95.62 117 ARG A O 1
ATOM 879 N N . ALA A 1 118 ? -4.424 -2.291 19.286 1.00 94.38 118 ALA A N 1
ATOM 880 C CA . ALA A 1 118 ? -4.361 -0.914 19.763 1.00 94.38 118 ALA A CA 1
ATOM 881 C C . ALA A 1 118 ? -4.171 -0.891 21.282 1.00 94.38 118 ALA A C 1
ATOM 883 O O . ALA A 1 118 ? -4.718 -1.734 21.991 1.00 94.38 118 ALA A O 1
ATOM 884 N N . LYS A 1 119 ? -3.395 0.078 21.776 1.00 96.69 119 LYS A N 1
ATOM 885 C CA . LYS A 1 119 ? -3.277 0.333 23.219 1.00 96.69 119 LYS A CA 1
ATOM 886 C C . LYS A 1 119 ? -4.542 1.000 23.763 1.00 96.69 119 LYS A C 1
ATOM 888 O O . LYS A 1 119 ? -4.991 0.669 24.851 1.00 96.69 119 LYS A O 1
ATOM 893 N N . GLU A 1 120 ? -5.107 1.920 22.991 1.00 95.38 120 GLU A N 1
ATOM 894 C CA . GLU A 1 120 ? -6.316 2.664 23.324 1.00 95.38 120 GLU A CA 1
ATOM 895 C C . GLU A 1 120 ? -7.044 3.036 22.028 1.00 95.38 120 GLU A C 1
ATOM 897 O O . GLU A 1 120 ? -6.402 3.308 21.011 1.00 95.38 120 GLU A O 1
ATOM 902 N N . ILE A 1 121 ? -8.379 3.034 22.059 1.00 92.50 121 ILE A N 1
ATOM 903 C CA . ILE A 1 121 ? -9.227 3.489 20.955 1.00 92.50 121 ILE A CA 1
ATOM 904 C C . ILE A 1 121 ? -10.228 4.489 21.525 1.00 92.50 121 ILE A C 1
ATOM 906 O O . ILE A 1 121 ? -11.101 4.126 22.314 1.00 92.50 121 ILE A O 1
ATOM 910 N N . LYS A 1 122 ? -10.131 5.747 21.094 1.00 92.25 122 LYS A N 1
ATOM 911 C CA . LYS A 1 122 ? -11.135 6.767 21.394 1.00 92.25 122 LYS A CA 1
ATOM 912 C C . LYS A 1 122 ? -12.192 6.762 20.295 1.00 92.25 122 LYS A C 1
ATOM 914 O O . LYS A 1 122 ? -11.891 7.076 19.147 1.00 92.25 122 LYS A O 1
ATOM 919 N N . VAL A 1 123 ? -13.428 6.421 20.650 1.00 91.00 123 VAL A N 1
ATOM 920 C CA . VAL A 1 123 ? -14.564 6.441 19.720 1.00 91.00 123 VAL A CA 1
ATOM 921 C C . VAL A 1 123 ? -15.470 7.614 20.060 1.00 91.00 123 VAL A C 1
ATOM 923 O O . VAL A 1 123 ? -16.107 7.641 21.112 1.00 91.00 123 VAL A O 1
ATOM 926 N N . GLU A 1 124 ? -15.552 8.578 19.149 1.00 88.75 124 GLU A N 1
ATOM 927 C CA . GLU A 1 124 ? -16.516 9.670 19.234 1.00 88.75 124 GLU A CA 1
ATOM 928 C C . GLU A 1 124 ? -17.730 9.314 18.382 1.00 88.75 124 GLU A C 1
ATOM 930 O O . GLU A 1 124 ? -17.692 9.323 17.154 1.00 88.75 124 GLU A O 1
ATOM 935 N N . THR A 1 125 ? -18.829 8.961 19.044 1.00 84.62 125 THR A N 1
ATOM 936 C CA . THR A 1 125 ? -20.103 8.798 18.347 1.00 84.62 125 THR A CA 1
ATOM 937 C C . THR A 1 125 ? -20.751 10.164 18.193 1.00 84.62 125 THR A C 1
ATOM 939 O O . THR A 1 125 ? -20.822 10.953 19.139 1.00 84.62 125 THR A O 1
ATOM 942 N N . ILE A 1 126 ? -21.254 10.463 16.994 1.00 78.81 126 ILE A N 1
ATOM 943 C CA . ILE A 1 126 ? -22.053 11.670 16.800 1.00 78.81 126 ILE A CA 1
ATOM 944 C C . ILE A 1 126 ? -23.310 11.505 17.652 1.00 78.81 126 ILE A C 1
ATOM 946 O O . ILE A 1 126 ? -24.168 10.663 17.374 1.00 78.81 126 ILE A O 1
ATOM 950 N N . LYS A 1 127 ? -23.438 12.324 18.695 1.00 68.88 127 LYS A N 1
ATOM 951 C CA . LYS A 1 127 ? -24.629 12.361 19.536 1.00 68.88 127 LYS A CA 1
ATOM 952 C C . LYS A 1 127 ? -25.773 12.987 18.741 1.00 68.88 127 LYS A C 1
ATOM 954 O O . LYS A 1 127 ? -26.055 14.176 18.861 1.00 68.88 127 LYS A O 1
ATOM 959 N N . ARG A 1 128 ? -26.465 12.191 17.926 1.00 60.66 128 ARG A N 1
ATOM 960 C CA . ARG A 1 128 ? -27.740 12.596 17.325 1.00 60.66 128 ARG A CA 1
ATOM 961 C C . ARG A 1 128 ? -28.807 12.654 18.422 1.00 60.66 128 ARG A C 1
ATOM 963 O O . ARG A 1 128 ? -29.587 11.726 18.604 1.00 60.66 128 ARG A O 1
ATOM 970 N N . ILE A 1 129 ? -28.856 13.752 19.175 1.00 61.81 129 ILE A N 1
ATOM 971 C CA . ILE A 1 129 ? -30.070 14.123 19.909 1.00 61.81 129 ILE A CA 1
ATOM 972 C C . ILE A 1 129 ? -30.997 14.768 18.888 1.00 61.81 129 ILE A C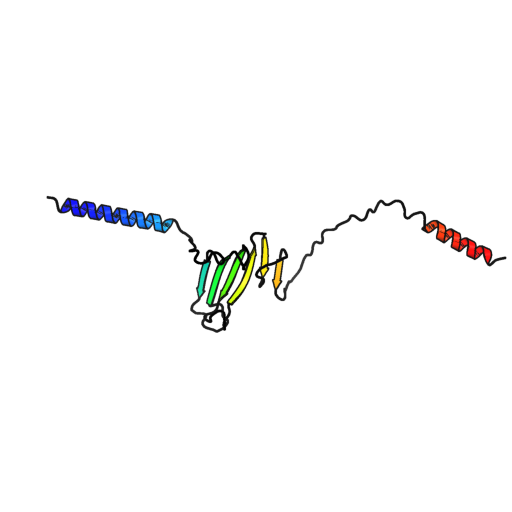 1
ATOM 974 O O . ILE A 1 129 ? -30.857 15.944 18.604 1.00 61.81 129 ILE A O 1
ATOM 978 N N . ASN A 1 130 ? -31.934 13.992 18.349 1.00 62.59 130 ASN A N 1
ATOM 979 C CA . ASN A 1 130 ? -33.158 14.513 17.735 1.00 62.59 130 ASN A CA 1
ATOM 980 C C . ASN A 1 130 ? -34.335 13.563 17.994 1.00 62.59 130 ASN A C 1
ATOM 982 O O . ASN A 1 130 ? -35.122 13.245 17.112 1.00 62.59 130 ASN A O 1
ATOM 986 N N . ILE A 1 131 ? -34.486 13.125 19.246 1.00 59.47 131 ILE A N 1
ATOM 987 C CA . ILE A 1 131 ? -35.811 12.750 19.744 1.00 59.47 131 ILE A CA 1
ATOM 988 C C . ILE A 1 131 ? -36.271 13.934 20.580 1.00 59.47 131 ILE A C 1
ATOM 990 O O . ILE A 1 131 ? -35.744 14.169 21.669 1.00 59.47 131 ILE A O 1
ATOM 994 N N . CYS A 1 132 ? -37.205 14.709 20.024 1.00 56.41 132 CYS A N 1
ATOM 995 C CA . CYS A 1 132 ? -37.890 15.819 20.674 1.00 56.41 132 CYS A CA 1
ATOM 996 C C . CYS A 1 132 ? -38.171 15.515 22.155 1.00 56.41 132 CYS A C 1
ATOM 998 O O . CYS A 1 132 ? -39.153 14.860 22.497 1.00 56.41 132 CYS A O 1
ATOM 1000 N N . ARG A 1 133 ? -37.345 16.053 23.060 1.00 56.06 133 ARG A N 1
ATOM 1001 C CA . ARG A 1 133 ? -37.645 16.084 24.503 1.00 56.06 133 ARG A CA 1
ATOM 1002 C C . ARG A 1 133 ? -38.717 17.125 24.853 1.00 56.06 133 ARG A C 1
ATOM 1004 O O . ARG A 1 133 ? -39.178 17.171 25.988 1.00 56.06 133 ARG A O 1
ATOM 1011 N N . LYS A 1 134 ? -39.186 17.898 23.867 1.00 53.62 134 LYS A N 1
ATOM 1012 C CA . LYS A 1 134 ? -40.439 18.661 23.914 1.00 53.62 134 LYS A CA 1
ATOM 1013 C C . LYS A 1 134 ? -41.489 18.003 23.016 1.00 53.62 134 LYS A C 1
ATOM 1015 O O . LYS A 1 134 ? -41.807 18.502 21.947 1.00 53.62 134 LYS A O 1
ATOM 1020 N N . CYS A 1 135 ? -42.061 16.890 23.464 1.00 46.25 135 CYS A N 1
ATOM 1021 C CA . CYS A 1 135 ? -43.428 16.551 23.073 1.00 46.25 135 CYS A CA 1
ATOM 1022 C C . CYS A 1 135 ? -44.302 16.586 24.336 1.00 46.25 135 CYS A C 1
ATOM 1024 O O . CYS A 1 135 ? -44.266 15.644 25.134 1.00 46.25 135 CYS A O 1
ATOM 1026 N N . PRO A 1 136 ? -45.082 17.655 24.574 1.00 53.22 136 PRO A N 1
ATOM 1027 C CA . PRO A 1 136 ? -45.985 17.739 25.715 1.00 53.22 136 PRO A CA 1
ATOM 1028 C C . PRO A 1 136 ? -47.255 16.907 25.463 1.00 53.22 136 PRO A C 1
ATOM 1030 O O . PRO A 1 136 ? -48.359 17.435 25.436 1.00 53.22 136 PRO A O 1
ATOM 1033 N N . ARG A 1 137 ? -47.134 15.587 25.248 1.00 52.31 137 ARG A N 1
ATOM 1034 C CA . ARG A 1 137 ? -48.301 14.682 25.120 1.00 52.31 137 ARG A CA 1
ATOM 1035 C C . ARG A 1 137 ? -48.214 13.377 25.923 1.00 52.31 137 ARG A C 1
ATOM 1037 O O . ARG A 1 137 ? -49.098 12.538 25.811 1.00 52.31 137 ARG A O 1
ATOM 1044 N N . ARG A 1 138 ? -47.237 13.219 26.828 1.00 49.72 138 ARG A N 1
ATOM 1045 C CA . ARG A 1 138 ? -47.167 12.082 27.781 1.00 49.72 138 ARG A CA 1
ATOM 1046 C C . ARG A 1 138 ? -47.640 12.409 29.209 1.00 49.72 138 ARG A C 1
ATOM 1048 O O . ARG A 1 138 ? -47.183 11.788 30.161 1.00 49.72 138 ARG A O 1
ATOM 1055 N N . LYS A 1 139 ? -48.568 13.359 29.390 1.00 45.44 139 LYS A N 1
ATOM 1056 C CA . LYS A 1 139 ? -49.238 13.579 30.694 1.00 45.44 139 LYS A CA 1
ATOM 1057 C C . LYS A 1 139 ? -50.674 13.041 30.787 1.00 45.44 139 LYS A C 1
ATOM 1059 O O . LYS A 1 139 ? -51.194 12.982 31.891 1.00 45.44 139 LYS A O 1
ATOM 1064 N N . LYS A 1 140 ? -51.303 12.580 29.694 1.00 49.31 140 LYS A N 1
ATOM 1065 C CA . LYS A 1 140 ? -52.700 12.091 29.746 1.00 49.31 140 LYS A CA 1
ATOM 1066 C C . LYS A 1 140 ? -52.869 10.632 30.202 1.00 49.31 140 LYS A C 1
ATOM 1068 O O . LYS A 1 140 ? -53.887 10.312 30.796 1.00 49.31 140 LYS A O 1
ATOM 1073 N N . TYR A 1 141 ? -51.871 9.763 30.023 1.00 49.50 141 TYR A N 1
ATOM 1074 C CA . TYR A 1 141 ? -52.039 8.330 30.331 1.00 49.50 141 TYR A CA 1
ATOM 1075 C C . TYR A 1 141 ? -51.699 7.926 31.777 1.00 49.50 141 TYR A C 1
ATOM 1077 O O . TYR A 1 141 ? -52.203 6.915 32.253 1.00 49.50 141 TYR A O 1
ATOM 1085 N N . LYS A 1 142 ? -50.910 8.716 32.524 1.00 52.44 142 LYS A N 1
ATOM 1086 C CA . LYS A 1 142 ? -50.574 8.382 33.926 1.00 52.44 142 LYS A CA 1
ATOM 1087 C C . LYS A 1 142 ? -51.691 8.698 34.932 1.00 52.44 142 LYS A C 1
ATOM 1089 O O . LYS A 1 142 ? -51.772 8.021 35.950 1.00 52.44 142 LYS A O 1
ATOM 1094 N N . GLN A 1 143 ? -52.562 9.674 34.662 1.00 54.22 143 GLN A N 1
ATOM 1095 C CA . GLN A 1 143 ? -53.692 9.986 35.554 1.00 54.22 143 GLN A CA 1
ATOM 1096 C C . GLN A 1 143 ? -54.868 9.011 35.386 1.00 54.22 143 GLN A C 1
ATOM 1098 O O . GLN A 1 143 ? -55.508 8.671 36.378 1.00 54.22 143 GLN A O 1
ATOM 1103 N N . ALA A 1 144 ? -55.107 8.492 34.176 1.00 54.59 144 ALA A N 1
ATOM 1104 C CA . ALA A 1 144 ? -56.199 7.548 33.922 1.00 54.59 144 ALA A CA 1
ATOM 1105 C C . ALA A 1 144 ? -56.001 6.203 34.647 1.00 54.59 144 ALA A C 1
ATOM 1107 O O . ALA A 1 144 ? -56.935 5.689 35.255 1.00 54.59 144 ALA A O 1
ATOM 1108 N N . VAL A 1 145 ? -54.772 5.672 34.671 1.00 58.91 145 VAL A N 1
ATOM 1109 C CA . VAL A 1 145 ? -54.466 4.394 35.343 1.00 58.91 145 VAL A CA 1
ATOM 1110 C C . VAL A 1 145 ? -54.586 4.514 36.867 1.00 58.91 145 VAL A C 1
ATOM 1112 O O . VAL A 1 145 ? -55.122 3.618 37.514 1.00 58.91 145 VAL A O 1
ATOM 1115 N N . LEU A 1 146 ? -54.177 5.646 37.451 1.00 54.03 146 LEU A N 1
ATOM 1116 C CA . LEU A 1 146 ? -54.291 5.867 38.898 1.00 54.03 146 LEU A CA 1
ATOM 1117 C C . LEU A 1 146 ? -55.754 6.016 39.359 1.00 54.03 146 LEU A C 1
ATOM 1119 O O . LEU A 1 146 ? -56.093 5.626 40.476 1.00 54.03 146 LEU A O 1
ATOM 1123 N N . HIS A 1 147 ? -56.622 6.562 38.499 1.00 65.00 147 HIS A N 1
ATOM 1124 C CA . HIS A 1 147 ? -58.054 6.694 38.776 1.00 65.00 147 HIS A CA 1
ATOM 1125 C C . HIS A 1 147 ? -58.787 5.346 38.644 1.00 65.00 147 HIS A C 1
ATOM 1127 O O . HIS A 1 147 ? -59.634 5.022 39.473 1.00 65.00 147 HIS A O 1
ATOM 1133 N N . TRP A 1 148 ? -58.400 4.514 37.669 1.00 55.75 148 TRP A N 1
ATOM 1134 C CA . TRP A 1 148 ? -58.974 3.176 37.463 1.00 55.75 148 TRP A CA 1
ATOM 1135 C C . TRP A 1 148 ? -58.620 2.195 38.597 1.00 55.75 148 TRP A C 1
ATOM 1137 O O . TRP A 1 148 ? -59.486 1.476 39.092 1.00 55.75 148 TRP A O 1
ATOM 1147 N N . VAL A 1 149 ? -57.376 2.230 39.094 1.00 66.25 149 VAL A N 1
ATOM 1148 C CA . VAL A 1 149 ? -56.936 1.398 40.234 1.00 66.25 149 VAL A CA 1
ATOM 1149 C C . VAL A 1 149 ? -57.655 1.782 41.536 1.00 66.25 149 VAL A C 1
ATOM 1151 O O . VAL A 1 149 ? -58.017 0.907 42.324 1.00 66.25 149 VAL A O 1
ATOM 1154 N N . LYS A 1 150 ? -57.935 3.076 41.756 1.00 66.12 150 LYS A N 1
ATOM 1155 C CA . LYS A 1 150 ? -58.726 3.527 42.915 1.00 66.12 150 LYS A CA 1
ATOM 1156 C C . LYS A 1 150 ? -60.195 3.098 42.834 1.00 66.12 150 LYS A C 1
ATOM 1158 O O . LYS A 1 150 ? -60.767 2.751 43.864 1.00 66.12 150 LYS A O 1
ATOM 1163 N N . TRP A 1 151 ? -60.788 3.062 41.639 1.00 58.38 151 TRP A N 1
ATOM 1164 C CA . TRP A 1 151 ? -62.181 2.637 41.449 1.00 58.38 151 TRP A CA 1
ATOM 1165 C C . TRP A 1 151 ? -62.374 1.129 41.683 1.00 58.38 151 TRP A C 1
ATOM 1167 O O . TRP A 1 151 ? -63.300 0.728 42.388 1.00 58.38 151 TRP A O 1
ATOM 1177 N N . LEU A 1 152 ? -61.440 0.291 41.213 1.00 56.53 152 LEU A N 1
ATOM 1178 C CA . LEU A 1 152 ? -61.463 -1.155 41.478 1.00 56.53 152 LEU A CA 1
ATOM 1179 C C . LEU A 1 152 ? -61.364 -1.482 42.977 1.00 56.53 152 LEU A C 1
ATOM 1181 O O . LEU A 1 152 ? -62.059 -2.379 43.453 1.00 56.53 152 LEU A O 1
ATOM 1185 N N . SER A 1 153 ? -60.569 -0.719 43.733 1.00 61.16 153 SER A N 1
ATOM 1186 C CA . SER A 1 153 ? -60.448 -0.886 45.190 1.00 61.16 153 SER A CA 1
ATOM 1187 C C . SER A 1 153 ? -61.723 -0.473 45.950 1.00 61.16 153 SER A C 1
ATOM 1189 O O . SER A 1 153 ? -62.040 -1.047 46.989 1.00 61.16 153 SER A O 1
ATOM 1191 N N . TYR A 1 154 ? -62.506 0.470 45.410 1.00 49.16 154 TYR A N 1
ATOM 1192 C CA . TYR A 1 154 ? -63.779 0.909 45.997 1.00 49.16 154 TYR A CA 1
ATOM 1193 C C . TYR A 1 154 ? -64.947 -0.049 45.688 1.00 49.16 154 TYR A C 1
ATOM 1195 O O . TYR A 1 154 ? -65.855 -0.194 46.501 1.00 49.16 154 TYR A O 1
ATOM 1203 N N . SER A 1 155 ? -64.910 -0.751 44.548 1.00 49.22 155 SER A N 1
ATOM 1204 C CA . SER A 1 155 ? -65.966 -1.696 44.132 1.00 49.22 155 SER A CA 1
ATOM 1205 C C . SER A 1 155 ? -65.961 -3.047 44.864 1.00 49.22 155 SER A C 1
ATOM 1207 O O . SER A 1 155 ? -66.977 -3.727 44.871 1.00 49.22 155 SER A O 1
ATOM 1209 N N . LYS A 1 156 ? -64.848 -3.428 45.510 1.00 50.84 156 LYS A N 1
ATOM 1210 C CA . LYS A 1 156 ? -64.719 -4.669 46.305 1.00 50.84 156 LYS A CA 1
ATOM 1211 C C . LYS A 1 156 ? -65.073 -4.508 47.794 1.00 50.84 156 LYS A C 1
ATOM 1213 O O . LYS A 1 156 ? -64.901 -5.450 48.559 1.00 50.84 156 LYS A O 1
ATOM 1218 N N . LYS A 1 157 ? -65.501 -3.313 48.222 1.00 53.44 157 LYS A N 1
ATOM 1219 C CA . LYS A 1 157 ? -65.875 -2.986 49.615 1.00 53.44 157 LYS A CA 1
ATOM 1220 C C . LYS A 1 157 ? -67.377 -2.717 49.809 1.00 53.44 157 LYS A C 1
ATOM 1222 O O . LYS A 1 157 ? -67.761 -2.194 50.852 1.00 53.44 157 LYS A O 1
ATOM 1227 N N . ARG A 1 158 ? -68.204 -3.059 48.821 1.00 45.53 158 ARG A N 1
ATOM 1228 C CA . ARG A 1 158 ? -69.656 -3.207 48.970 1.00 45.53 158 ARG A CA 1
ATOM 1229 C C . ARG A 1 158 ? -70.032 -4.662 48.779 1.00 45.53 158 ARG A C 1
ATOM 1231 O O . ARG A 1 158 ? -69.377 -5.298 47.924 1.00 45.53 158 ARG A O 1
#

pLDDT: mean 79.15, std 17.02, range [45.44, 97.94]

Foldseek 3Di:
DCPVVVVVVVVVVVVVVVVVVVVVVPPPPDDFDQPDQFFGGKDKDAAPVQQDFQDQRIWMWTQGPDPLHRWTWIWGWHPDPPVRGGTFTQWIQHPVCAIEGRDSDDPDNYHYDDDDDDPDDDDDDDPPPDPPPPDPPPPPPPVVVVVVVVVVVVVVPD